Protein AF-A0A968X9L4-F1 (afdb_monomer_lite)

Sequence (176 aa):
MDQLFRDRVHETEPIALTLTDEFTILVTMMFDEIGSVYSYRRDLVEYYSHFGPAIQKIGHHLVKDEGMHFSNAAELLLGLHGDRLDQVAPLLQQISDLENSLGTYYKTFFLDHAQEQFRFPPQFNAVIIRVILARLGLGPKPEAMELKTLWQWVPTGHDLVPIAPNPLPQPCPAGA

Foldseek 3Di:
DDPVVVPDDFDCVLVVQCVVDLLSVLLQLLLQLVVQLLVLVLCLVQPQVVVDDVSNVVSVVSNVVSVVSNLVSLVCCVPPVVVCLVVSLVSLVVSVVSLCPPCADRPPSTSRCSVVCQQFDVCLSVLSSQCSCVSNVNHDHDDPVVVVRGSQPHPPPDHRPPPDPDPDPDPDPDDD

Radius of gyration: 19.85 Å; chains: 1; bounding box: 53×54×60 Å

Structure (mmCIF, N/CA/C/O backbone):
data_AF-A0A968X9L4-F1
#
_entry.id   AF-A0A968X9L4-F1
#
loop_
_atom_site.group_PDB
_atom_site.id
_atom_site.type_symbol
_atom_site.label_atom_id
_atom_site.label_alt_id
_atom_site.label_comp_id
_atom_site.label_asym_id
_atom_site.label_entity_id
_atom_site.label_seq_id
_atom_site.pdbx_PDB_ins_code
_atom_site.Cartn_x
_atom_site.Cartn_y
_atom_site.Cartn_z
_atom_site.occupancy
_atom_site.B_iso_or_equiv
_atom_site.auth_seq_id
_atom_site.auth_comp_id
_atom_site.auth_asym_id
_atom_site.auth_atom_id
_atom_site.pdbx_PDB_model_num
ATOM 1 N N . MET A 1 1 ? -5.022 -29.723 -10.584 1.00 52.84 1 MET A N 1
ATOM 2 C CA . MET A 1 1 ? -4.686 -28.949 -9.373 1.00 52.84 1 MET A CA 1
ATOM 3 C C . MET A 1 1 ? -3.604 -29.735 -8.651 1.00 52.84 1 MET A C 1
ATOM 5 O O . MET A 1 1 ? -3.865 -30.872 -8.269 1.00 52.84 1 MET A O 1
ATOM 9 N N . ASP A 1 2 ? -2.381 -29.211 -8.633 1.00 69.12 2 ASP A N 1
ATOM 10 C CA . ASP A 1 2 ? -1.189 -29.959 -8.217 1.00 69.12 2 ASP A CA 1
ATOM 11 C C . ASP A 1 2 ? -1.185 -30.206 -6.698 1.00 69.12 2 ASP A C 1
ATOM 13 O O . ASP A 1 2 ? -1.719 -29.392 -5.944 1.00 69.12 2 ASP A O 1
ATOM 17 N N . GLN A 1 3 ? -0.636 -31.331 -6.236 1.00 58.09 3 GLN A N 1
ATOM 18 C CA . GLN A 1 3 ? -0.671 -31.734 -4.815 1.00 58.09 3 GLN A CA 1
ATOM 19 C C . GLN A 1 3 ? -0.053 -30.661 -3.900 1.00 58.09 3 GLN A C 1
ATOM 21 O O . GLN A 1 3 ? -0.608 -30.339 -2.855 1.00 58.09 3 GLN A O 1
ATOM 26 N N . LEU A 1 4 ? 0.982 -29.985 -4.402 1.00 65.75 4 LEU A N 1
ATOM 27 C CA . LEU A 1 4 ? 1.661 -28.855 -3.765 1.00 65.75 4 LEU A CA 1
ATOM 28 C C . LEU A 1 4 ? 0.755 -27.646 -3.468 1.00 65.75 4 LEU A C 1
ATOM 30 O O . LEU A 1 4 ? 1.040 -26.887 -2.548 1.00 65.75 4 LEU A O 1
ATOM 34 N N . PHE A 1 5 ? -0.328 -27.439 -4.227 1.00 63.31 5 PHE A N 1
ATOM 35 C CA . PHE A 1 5 ? -1.294 -26.367 -3.947 1.00 63.31 5 PHE A CA 1
ATOM 36 C C . PHE A 1 5 ? -2.264 -26.734 -2.822 1.00 63.31 5 PHE A C 1
ATOM 38 O O . PHE A 1 5 ? -2.698 -25.846 -2.096 1.00 63.31 5 PHE A O 1
ATOM 45 N N . ARG A 1 6 ? -2.600 -28.023 -2.678 1.00 69.25 6 ARG A N 1
ATOM 46 C CA . ARG A 1 6 ? -3.481 -28.513 -1.605 1.00 69.25 6 ARG A CA 1
ATOM 47 C C . ARG A 1 6 ? -2.823 -28.417 -0.233 1.00 69.25 6 ARG A C 1
ATOM 49 O O . ARG A 1 6 ? -3.518 -28.167 0.742 1.00 69.25 6 ARG A O 1
ATOM 56 N N . ASP A 1 7 ? -1.505 -28.569 -0.195 1.00 77.31 7 ASP A N 1
ATOM 57 C CA . ASP A 1 7 ? -0.725 -28.586 1.042 1.00 77.31 7 ASP A CA 1
ATOM 58 C C . ASP A 1 7 ? -0.184 -27.194 1.425 1.00 77.31 7 ASP A C 1
ATOM 60 O O . ASP A 1 7 ? 0.622 -27.069 2.348 1.00 77.31 7 ASP A O 1
ATOM 64 N N . ARG A 1 8 ? -0.602 -26.122 0.728 1.00 70.06 8 ARG A N 1
ATOM 65 C CA . ARG A 1 8 ? -0.253 -24.753 1.129 1.00 70.06 8 ARG A CA 1
ATOM 66 C C . ARG A 1 8 ? -0.925 -24.425 2.460 1.00 70.06 8 ARG A C 1
ATOM 68 O O . ARG A 1 8 ? -2.137 -24.255 2.526 1.00 70.06 8 ARG A O 1
ATOM 75 N N . VAL A 1 9 ? -0.108 -24.271 3.494 1.00 76.56 9 VAL A N 1
ATOM 76 C CA . VAL A 1 9 ? -0.520 -23.719 4.786 1.00 76.56 9 VAL A CA 1
ATOM 77 C C . VAL A 1 9 ? -0.189 -22.228 4.777 1.00 76.56 9 VAL A C 1
ATOM 79 O O . VAL A 1 9 ? 0.976 -21.855 4.616 1.00 76.56 9 VAL A O 1
ATOM 82 N N . HIS A 1 10 ? -1.216 -21.385 4.875 1.00 72.56 10 HIS A N 1
ATOM 83 C CA . HIS A 1 10 ? -1.048 -19.954 5.118 1.00 72.56 10 HIS A CA 1
ATOM 84 C C . HIS A 1 10 ? -0.766 -19.723 6.607 1.00 72.56 10 HIS A C 1
ATOM 86 O O . HIS A 1 10 ? -1.385 -20.355 7.462 1.00 72.56 10 HIS A O 1
ATOM 92 N N . GLU A 1 11 ? 0.151 -18.816 6.917 1.00 84.69 11 GLU A N 1
ATOM 93 C CA . GLU A 1 11 ? 0.511 -18.470 8.294 1.00 84.69 11 GLU A CA 1
ATOM 94 C C . GLU A 1 11 ? -0.141 -17.122 8.607 1.00 84.69 11 GLU A C 1
ATOM 96 O O . GLU A 1 11 ? 0.394 -16.065 8.283 1.00 84.69 11 GLU A O 1
ATOM 101 N N . THR A 1 12 ? -1.360 -17.156 9.148 1.00 87.69 12 THR A N 1
ATOM 102 C CA . THR A 1 12 ? -2.178 -15.951 9.385 1.00 87.69 12 THR A CA 1
ATOM 103 C C . THR A 1 12 ? -1.955 -15.346 10.764 1.00 87.69 12 THR A C 1
ATOM 105 O O . THR A 1 12 ? -2.283 -14.185 10.988 1.00 87.69 12 THR A O 1
ATOM 108 N N . GLU A 1 13 ? -1.386 -16.112 11.691 1.00 90.44 13 GLU A N 1
ATOM 109 C CA . GLU A 1 13 ? -1.081 -15.701 13.058 1.00 90.44 13 GLU A CA 1
ATOM 110 C C . GLU A 1 13 ? -0.248 -14.409 13.118 1.00 90.44 13 GLU A C 1
ATOM 112 O O . GLU A 1 13 ? -0.618 -13.526 13.896 1.00 90.44 13 GLU A O 1
ATOM 117 N N . PRO A 1 14 ? 0.800 -14.219 12.286 1.00 89.75 14 PRO A N 1
ATOM 118 C CA . PRO A 1 14 ? 1.583 -12.984 12.285 1.00 89.75 14 PRO A CA 1
ATOM 119 C C . PRO A 1 14 ? 0.769 -11.748 11.900 1.00 89.75 14 PRO A C 1
ATOM 121 O O . PRO A 1 14 ? 1.089 -10.655 12.345 1.00 89.75 14 PRO A O 1
ATOM 124 N N . ILE A 1 15 ? -0.299 -11.908 11.113 1.00 91.00 15 ILE A N 1
ATOM 125 C CA . ILE A 1 15 ? -1.131 -10.799 10.631 1.00 91.00 15 ILE A CA 1
ATOM 126 C C . ILE A 1 15 ? -2.525 -10.780 11.259 1.00 91.00 15 ILE A C 1
ATOM 128 O O . ILE A 1 15 ? -3.403 -10.079 10.762 1.00 91.00 15 ILE A O 1
ATOM 132 N N . ALA A 1 16 ? -2.751 -11.518 12.349 1.00 92.81 16 ALA A N 1
ATOM 133 C CA . ALA A 1 16 ? -4.082 -11.694 12.932 1.00 92.81 16 ALA A CA 1
ATOM 134 C C . ALA A 1 16 ? -4.792 -10.361 13.233 1.00 92.81 16 ALA A C 1
ATOM 136 O O . ALA A 1 16 ? -6.002 -10.262 13.043 1.00 92.81 16 ALA A O 1
ATOM 137 N N . LEU A 1 17 ? -4.034 -9.320 13.615 1.00 92.31 17 LEU A N 1
ATOM 138 C CA . LEU A 1 17 ? -4.545 -7.956 13.781 1.00 92.31 17 LEU A CA 1
ATOM 139 C C . LEU A 1 17 ? -5.336 -7.496 12.548 1.00 92.31 17 LEU A C 1
ATOM 141 O O . LEU A 1 17 ? -6.458 -7.022 12.693 1.00 92.31 17 LEU A O 1
ATOM 145 N N . THR A 1 18 ? -4.773 -7.685 11.353 1.00 92.44 18 THR A N 1
ATOM 146 C CA . THR A 1 18 ? -5.329 -7.225 10.068 1.00 92.44 18 THR A CA 1
ATOM 147 C C . THR A 1 18 ? -6.612 -7.953 9.654 1.00 92.44 18 THR A C 1
ATOM 149 O O . THR A 1 18 ? -7.351 -7.467 8.805 1.00 92.44 18 THR A O 1
ATOM 152 N N . LEU A 1 19 ? -6.908 -9.097 10.280 1.00 93.38 19 LEU A N 1
ATOM 153 C CA . LEU A 1 19 ? -8.014 -9.992 9.925 1.00 93.38 19 LEU A CA 1
ATOM 154 C C . LEU A 1 19 ? -9.144 -9.987 10.971 1.00 93.38 19 LEU A C 1
ATOM 156 O O . LEU A 1 19 ? -9.943 -10.919 11.022 1.00 93.38 19 LEU A O 1
ATOM 160 N N . THR A 1 20 ? -9.196 -8.964 11.832 1.00 95.81 20 THR A N 1
ATOM 161 C CA . THR A 1 20 ? -10.131 -8.909 12.971 1.00 95.81 20 THR A CA 1
ATOM 162 C C . THR A 1 20 ? -11.590 -8.741 12.537 1.00 95.81 20 THR A C 1
ATOM 164 O O . THR A 1 20 ? -12.467 -9.469 13.000 1.00 95.81 20 THR A O 1
ATOM 167 N N . ASP A 1 21 ? -11.863 -7.763 11.676 1.00 97.19 21 ASP A N 1
ATOM 168 C CA . ASP A 1 21 ? -13.192 -7.450 11.154 1.00 97.19 21 ASP A CA 1
ATOM 169 C C . ASP A 1 21 ? -13.082 -6.762 9.780 1.00 97.19 21 ASP A C 1
ATOM 171 O O . ASP A 1 21 ? -11.981 -6.477 9.302 1.00 97.19 21 ASP A O 1
ATOM 175 N N . GLU A 1 22 ? -14.222 -6.505 9.132 1.00 97.75 22 GLU A N 1
ATOM 176 C CA . GLU A 1 22 ? -14.277 -5.855 7.815 1.00 97.75 22 GLU A CA 1
ATOM 177 C C . GLU A 1 22 ? -13.569 -4.491 7.800 1.00 97.75 22 GLU A C 1
ATOM 179 O O . GLU A 1 22 ? -12.819 -4.205 6.870 1.00 97.75 22 GLU A O 1
ATOM 184 N N . PHE A 1 23 ? -13.734 -3.674 8.845 1.00 98.38 23 PHE A N 1
ATOM 185 C CA . PHE A 1 23 ? -13.080 -2.368 8.935 1.00 98.38 23 PHE A CA 1
ATOM 186 C C . PHE A 1 23 ? -11.560 -2.516 8.949 1.00 98.38 23 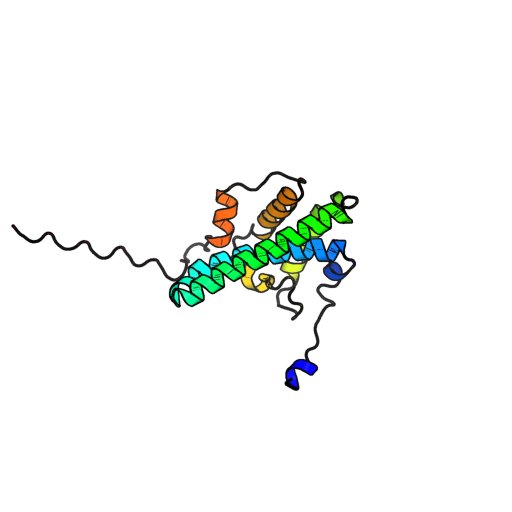PHE A C 1
ATOM 188 O O . PHE A 1 23 ? -10.866 -1.831 8.196 1.00 98.38 23 PHE A O 1
ATOM 195 N N . THR A 1 24 ? -11.036 -3.415 9.782 1.00 97.75 24 THR A N 1
ATOM 196 C CA . THR A 1 24 ? -9.596 -3.628 9.875 1.00 97.75 24 THR A CA 1
ATOM 197 C C . THR A 1 24 ? -9.028 -4.173 8.566 1.00 97.75 24 THR A C 1
ATOM 199 O O . THR A 1 24 ? -8.014 -3.654 8.102 1.00 97.75 24 THR A O 1
ATOM 202 N N . ILE A 1 25 ? -9.730 -5.108 7.918 1.00 97.12 25 ILE A N 1
ATOM 203 C CA . ILE A 1 25 ? -9.353 -5.631 6.598 1.00 97.12 25 ILE A CA 1
ATOM 204 C C . ILE A 1 25 ? -9.310 -4.502 5.565 1.00 97.12 25 ILE A C 1
ATOM 206 O O . ILE A 1 25 ? -8.317 -4.371 4.858 1.00 97.12 25 ILE A O 1
ATOM 210 N N . LEU A 1 26 ? -10.336 -3.648 5.493 1.00 98.12 26 LEU A N 1
ATOM 211 C CA . LEU A 1 26 ? -10.388 -2.544 4.529 1.00 98.12 26 LEU A CA 1
ATOM 212 C C . LEU A 1 26 ? -9.265 -1.522 4.749 1.00 98.12 26 LEU A C 1
ATOM 214 O O . LEU A 1 26 ? -8.665 -1.058 3.778 1.00 98.12 26 LEU A O 1
ATOM 218 N N . VAL A 1 27 ? -8.937 -1.190 6.004 1.00 98.25 27 VAL A N 1
ATOM 219 C CA . VAL A 1 27 ? -7.803 -0.301 6.316 1.00 98.25 27 VAL A CA 1
ATOM 220 C C . VAL A 1 27 ? -6.481 -0.941 5.896 1.00 98.25 27 VAL A C 1
ATOM 222 O O . VAL A 1 27 ? -5.646 -0.266 5.292 1.00 98.25 27 VAL A O 1
ATOM 225 N N . THR A 1 28 ? -6.287 -2.233 6.177 1.00 97.06 28 THR A N 1
ATOM 226 C CA . THR A 1 28 ? -5.084 -2.955 5.745 1.00 97.06 28 THR A CA 1
ATOM 227 C C . THR A 1 28 ? -5.004 -3.050 4.224 1.00 97.06 28 THR A C 1
ATOM 229 O O . THR A 1 28 ? -3.942 -2.778 3.678 1.00 97.06 28 THR A O 1
ATOM 232 N N . MET A 1 29 ? -6.110 -3.322 3.525 1.00 96.81 29 MET A N 1
ATOM 233 C CA . MET A 1 29 ? -6.149 -3.307 2.060 1.00 96.81 29 MET A CA 1
ATOM 234 C C . MET A 1 29 ? -5.733 -1.941 1.521 1.00 96.81 29 MET A C 1
ATOM 236 O O . MET A 1 29 ? -4.859 -1.861 0.676 1.00 96.81 29 MET A O 1
ATOM 240 N N . MET A 1 30 ? -6.271 -0.835 2.042 1.00 97.88 30 MET A N 1
ATOM 241 C CA . MET A 1 30 ? -5.840 0.491 1.585 1.00 97.88 30 MET A CA 1
ATOM 242 C C . MET A 1 30 ? -4.329 0.719 1.733 1.00 97.88 30 MET A C 1
ATOM 244 O O . MET A 1 30 ? -3.745 1.398 0.891 1.00 97.88 30 MET A O 1
ATOM 248 N N . PHE A 1 31 ? -3.717 0.197 2.799 1.00 97.25 31 PHE A N 1
ATOM 249 C CA . PHE A 1 31 ? -2.278 0.290 3.042 1.00 97.25 31 PHE A CA 1
ATOM 250 C C . PHE A 1 31 ? -1.465 -0.563 2.064 1.00 97.25 31 PHE A C 1
ATOM 252 O O . PHE A 1 31 ? -0.517 -0.064 1.460 1.00 97.25 31 PHE A O 1
ATOM 259 N N . ASP A 1 32 ? -1.870 -1.813 1.875 1.00 95.19 32 ASP A N 1
ATOM 260 C CA . ASP A 1 32 ? -1.191 -2.760 0.997 1.00 95.19 32 ASP A CA 1
ATOM 261 C C . ASP A 1 32 ? -1.288 -2.322 -0.474 1.00 95.19 32 ASP A C 1
ATOM 263 O O . ASP A 1 32 ? -0.279 -2.131 -1.149 1.00 95.19 32 ASP A O 1
ATOM 267 N N . GLU A 1 33 ? -2.497 -1.986 -0.927 1.00 96.81 33 GLU A N 1
ATOM 268 C CA . GLU A 1 33 ? -2.795 -1.617 -2.314 1.00 96.81 33 GLU A CA 1
ATOM 269 C C . GLU A 1 33 ? -2.068 -0.337 -2.746 1.00 96.81 33 GLU A C 1
ATOM 271 O O . GLU A 1 33 ? -1.536 -0.242 -3.855 1.00 96.81 33 GLU A O 1
ATOM 276 N N . ILE A 1 34 ? -1.987 0.678 -1.872 1.00 96.44 34 ILE A N 1
ATOM 277 C CA . ILE A 1 34 ? -1.220 1.886 -2.204 1.00 96.44 34 ILE A CA 1
ATOM 278 C C . ILE A 1 34 ? 0.287 1.602 -2.234 1.00 96.44 34 ILE A C 1
ATOM 280 O O . ILE A 1 34 ? 0.991 2.209 -3.047 1.00 96.44 34 ILE A O 1
ATOM 284 N N . GLY A 1 35 ? 0.775 0.679 -1.398 1.00 94.75 35 GLY A N 1
ATOM 285 C CA . GLY A 1 35 ? 2.134 0.145 -1.471 1.00 94.75 35 GLY A CA 1
ATOM 286 C C . GLY A 1 35 ? 2.405 -0.463 -2.846 1.00 94.75 35 GLY A C 1
ATOM 287 O O . GLY A 1 35 ? 3.328 -0.025 -3.545 1.00 94.75 35 GLY A O 1
ATOM 288 N N . SER A 1 36 ? 1.516 -1.347 -3.301 1.00 94.44 36 SER A N 1
ATOM 289 C CA . SER A 1 36 ? 1.625 -2.033 -4.590 1.00 94.44 36 SER A CA 1
ATOM 290 C C . SER A 1 36 ? 1.530 -1.072 -5.775 1.00 94.44 36 SER A C 1
ATOM 292 O O . SER A 1 36 ? 2.291 -1.197 -6.736 1.00 94.44 36 SER A O 1
ATOM 294 N N . VAL A 1 37 ? 0.697 -0.024 -5.701 1.00 95.69 37 VAL A N 1
ATOM 295 C CA . VAL A 1 37 ? 0.682 1.055 -6.709 1.00 95.69 37 VAL A CA 1
ATOM 296 C C . VAL A 1 37 ? 2.074 1.664 -6.888 1.00 95.69 37 VAL A C 1
ATOM 298 O O . VAL A 1 37 ? 2.493 1.917 -8.022 1.00 95.69 37 VAL A O 1
ATOM 301 N N . TYR A 1 38 ? 2.792 1.948 -5.797 1.00 94.94 38 TYR A N 1
ATOM 302 C CA . TYR A 1 38 ? 4.135 2.523 -5.883 1.00 94.94 38 TYR A CA 1
ATOM 303 C C . TYR A 1 38 ? 5.190 1.497 -6.292 1.00 94.94 38 TYR A C 1
ATOM 305 O O . TYR A 1 38 ? 6.087 1.862 -7.059 1.00 94.94 38 TYR A O 1
ATOM 313 N N . SER A 1 39 ? 5.054 0.239 -5.869 1.00 93.12 39 SER A N 1
ATOM 314 C CA . SER A 1 39 ? 5.934 -0.845 -6.308 1.00 93.12 39 SER A CA 1
ATOM 315 C C . SER A 1 39 ? 5.821 -1.100 -7.807 1.00 93.12 39 SER A C 1
ATOM 317 O O . SER A 1 39 ? 6.798 -0.924 -8.535 1.00 93.12 39 SER A O 1
ATOM 319 N N . TYR A 1 40 ? 4.615 -1.296 -8.340 1.00 93.88 40 TYR A N 1
ATOM 320 C CA . TYR A 1 40 ? 4.436 -1.477 -9.781 1.00 93.88 40 TYR A CA 1
ATOM 321 C C . TYR A 1 40 ? 4.779 -0.231 -10.605 1.00 93.88 40 TYR A C 1
ATOM 323 O O . TYR A 1 40 ? 5.214 -0.344 -11.753 1.00 93.88 40 TYR A O 1
ATOM 331 N N . ARG A 1 41 ? 4.629 0.981 -10.050 1.00 92.75 41 ARG A N 1
ATOM 332 C CA . ARG A 1 41 ? 5.129 2.205 -10.708 1.00 92.75 41 ARG A CA 1
ATOM 333 C C . ARG A 1 41 ? 6.640 2.208 -10.837 1.00 92.75 41 ARG A C 1
ATOM 335 O O . ARG A 1 41 ? 7.151 2.677 -11.853 1.00 92.75 41 ARG A O 1
ATOM 342 N N . ARG A 1 42 ? 7.341 1.714 -9.824 1.00 91.75 42 ARG A N 1
ATOM 343 C CA . ARG A 1 42 ? 8.786 1.544 -9.874 1.00 91.75 42 ARG A CA 1
ATOM 344 C C . ARG A 1 42 ? 9.164 0.434 -10.852 1.00 91.75 42 ARG A C 1
ATOM 346 O O . ARG A 1 42 ? 9.992 0.676 -11.724 1.00 91.75 42 ARG A O 1
ATOM 353 N N . ASP A 1 43 ? 8.498 -0.716 -10.801 1.00 91.69 43 ASP A N 1
ATOM 354 C CA . ASP A 1 43 ? 8.741 -1.836 -11.719 1.00 91.69 43 ASP A CA 1
ATOM 355 C C . ASP A 1 43 ? 8.495 -1.462 -13.182 1.00 91.69 43 ASP A C 1
ATOM 357 O O . ASP A 1 43 ? 9.198 -1.932 -14.076 1.00 91.69 43 ASP A O 1
ATOM 361 N N . LEU A 1 44 ? 7.532 -0.576 -13.454 1.00 91.12 44 LEU A N 1
ATOM 362 C CA . LEU A 1 44 ? 7.328 -0.004 -14.785 1.00 91.12 44 LEU A CA 1
ATOM 363 C C . LEU A 1 44 ? 8.592 0.663 -15.330 1.00 91.12 44 LEU A C 1
ATOM 365 O O . LEU A 1 44 ? 8.889 0.532 -16.520 1.00 91.12 44 LEU A O 1
ATOM 369 N N . VAL A 1 45 ? 9.313 1.372 -14.465 1.00 86.12 45 VAL A N 1
ATOM 370 C CA . VAL A 1 45 ? 10.526 2.120 -14.801 1.00 86.12 45 VAL A CA 1
ATOM 371 C C . VAL A 1 45 ? 11.739 1.202 -14.835 1.00 86.12 45 VAL A C 1
ATOM 373 O O . VAL A 1 45 ? 12.507 1.289 -15.782 1.00 86.12 45 VAL A O 1
ATOM 376 N N . GLU A 1 46 ? 11.897 0.328 -13.840 1.00 87.00 46 GLU A N 1
ATOM 377 C CA . GLU A 1 46 ? 13.090 -0.516 -13.690 1.00 87.00 46 GLU A CA 1
ATOM 378 C C . GLU A 1 46 ? 13.071 -1.754 -14.599 1.00 87.00 46 GLU A C 1
ATOM 380 O O . GLU A 1 46 ? 14.115 -2.220 -15.057 1.00 87.00 46 GLU A O 1
ATOM 385 N N . TYR A 1 47 ? 11.885 -2.306 -14.879 1.00 88.31 47 TYR A N 1
ATOM 386 C CA . TYR A 1 47 ? 11.753 -3.626 -15.494 1.00 88.31 47 TYR A CA 1
ATOM 387 C C . TYR A 1 47 ? 10.823 -3.627 -16.704 1.00 88.31 47 TYR A C 1
ATOM 389 O O . TYR A 1 47 ? 11.266 -3.891 -17.823 1.00 88.31 47 TYR A O 1
ATOM 397 N N . TYR A 1 48 ? 9.531 -3.344 -16.520 1.00 90.12 48 TYR A N 1
ATOM 398 C CA . TYR A 1 48 ? 8.519 -3.658 -17.532 1.00 90.12 48 TYR A CA 1
ATOM 399 C C . TYR A 1 48 ? 8.710 -2.897 -18.844 1.00 90.12 48 TYR A C 1
ATOM 401 O O . TYR A 1 48 ? 8.422 -3.449 -19.908 1.00 90.12 48 TYR A O 1
ATOM 409 N N . SER A 1 49 ? 9.232 -1.666 -18.800 1.00 88.19 49 SER A N 1
ATOM 410 C CA . SER A 1 49 ? 9.501 -0.887 -20.015 1.00 88.19 49 SER A CA 1
ATOM 411 C C . SER A 1 49 ? 10.592 -1.497 -20.914 1.00 88.19 49 SER A C 1
ATOM 413 O O . SER A 1 49 ? 10.631 -1.205 -22.110 1.00 88.19 49 SER A O 1
ATOM 415 N N . HIS A 1 50 ? 11.421 -2.409 -20.392 1.00 88.25 50 HIS A N 1
ATOM 416 C CA . HIS A 1 50 ? 12.551 -3.009 -21.116 1.00 88.25 50 HIS A CA 1
ATOM 417 C C . HIS A 1 50 ? 12.223 -4.327 -21.817 1.00 88.25 50 HIS A C 1
ATOM 419 O O . HIS A 1 50 ? 12.968 -4.753 -22.697 1.00 88.25 50 HIS A O 1
ATOM 425 N N . PHE A 1 51 ? 11.088 -4.949 -21.494 1.00 90.25 51 PHE A N 1
ATOM 426 C CA . PHE A 1 51 ? 10.630 -6.189 -22.135 1.00 90.25 51 PHE A CA 1
ATOM 427 C C . PHE A 1 51 ? 9.713 -5.943 -23.348 1.00 90.25 51 PHE A C 1
ATOM 429 O O . PHE A 1 51 ? 9.183 -6.883 -23.941 1.00 90.25 51 PHE A O 1
ATOM 436 N N . GLY A 1 52 ? 9.532 -4.676 -23.735 1.00 90.69 52 GLY A N 1
ATOM 437 C CA . GLY A 1 52 ? 8.749 -4.255 -24.893 1.00 90.69 52 GLY A CA 1
ATOM 438 C C . GLY A 1 52 ? 7.302 -3.847 -24.573 1.00 90.69 52 GLY A C 1
ATOM 439 O O . GLY A 1 52 ? 6.832 -3.983 -23.440 1.00 90.69 52 GLY A O 1
ATOM 440 N N . PRO A 1 53 ? 6.554 -3.351 -25.581 1.00 93.81 53 PRO A N 1
ATOM 441 C CA . PRO A 1 53 ? 5.287 -2.646 -25.360 1.00 93.81 53 PRO A CA 1
ATOM 442 C C . PRO A 1 53 ? 4.188 -3.483 -24.694 1.00 93.81 53 PRO A C 1
ATOM 444 O O . PRO A 1 53 ? 3.344 -2.943 -23.981 1.00 93.81 53 PRO A O 1
ATOM 447 N N . ALA A 1 54 ? 4.179 -4.801 -24.917 1.00 96.25 54 ALA A N 1
ATOM 448 C CA . ALA A 1 54 ? 3.183 -5.693 -24.328 1.00 96.25 54 ALA A CA 1
ATOM 449 C C . ALA A 1 54 ? 3.358 -5.821 -22.806 1.00 96.25 54 ALA A C 1
ATOM 451 O O . ALA A 1 54 ? 2.388 -5.670 -22.068 1.00 96.25 54 ALA A O 1
ATOM 452 N N . ILE A 1 55 ? 4.591 -6.033 -22.335 1.00 94.81 55 ILE A N 1
ATOM 453 C CA . ILE A 1 55 ? 4.892 -6.144 -20.901 1.00 94.81 55 ILE A CA 1
ATOM 454 C C . ILE A 1 55 ? 4.751 -4.786 -20.212 1.00 94.81 55 ILE A C 1
ATOM 456 O O . ILE A 1 55 ? 4.150 -4.701 -19.144 1.00 94.81 55 ILE A O 1
ATOM 460 N N . GLN A 1 56 ? 5.184 -3.704 -20.862 1.00 94.06 56 GLN A N 1
ATOM 461 C CA . GLN A 1 56 ? 4.936 -2.350 -20.369 1.00 94.06 56 GLN A CA 1
ATOM 462 C C . GLN A 1 56 ? 3.435 -2.086 -20.162 1.00 94.06 56 GLN A C 1
ATOM 464 O O . GLN A 1 56 ? 3.025 -1.527 -19.144 1.00 94.06 56 GLN A O 1
ATOM 469 N N . LYS A 1 57 ? 2.593 -2.516 -21.110 1.00 96.56 57 LYS A N 1
ATOM 470 C CA . LYS A 1 57 ? 1.138 -2.392 -20.992 1.00 96.56 57 LYS A CA 1
ATOM 471 C C . LYS A 1 57 ? 0.589 -3.194 -19.809 1.00 96.56 57 LYS A C 1
ATOM 473 O O . LYS A 1 57 ? -0.294 -2.684 -19.126 1.00 96.56 57 LYS A O 1
ATOM 478 N N . ILE A 1 58 ? 1.111 -4.394 -19.544 1.00 96.50 58 ILE A N 1
ATOM 479 C CA . ILE A 1 58 ? 0.747 -5.185 -18.356 1.00 96.50 58 ILE A CA 1
ATOM 480 C C . ILE A 1 58 ? 1.079 -4.410 -17.079 1.00 96.50 58 ILE A C 1
ATOM 482 O O . ILE A 1 58 ? 0.193 -4.231 -16.253 1.00 96.50 58 ILE A O 1
ATOM 486 N N . GLY A 1 59 ? 2.289 -3.857 -16.956 1.00 94.75 59 GLY A N 1
ATOM 487 C CA . GLY A 1 59 ? 2.661 -3.043 -15.793 1.00 94.75 59 GLY A CA 1
ATOM 488 C C . GLY A 1 59 ? 1.719 -1.853 -15.567 1.00 94.75 59 GLY A C 1
ATOM 489 O O . GLY A 1 59 ? 1.338 -1.550 -14.441 1.00 94.75 59 GLY A O 1
ATOM 490 N N . HIS A 1 60 ? 1.262 -1.205 -16.644 1.00 96.31 60 HIS A N 1
ATOM 491 C CA . HIS A 1 60 ? 0.273 -0.130 -16.541 1.00 96.31 60 HIS A CA 1
ATOM 492 C C . HIS A 1 60 ? -1.109 -0.615 -16.097 1.00 96.31 60 HIS A C 1
ATOM 494 O O . HIS A 1 60 ? -1.847 0.173 -15.509 1.00 96.31 60 HIS A O 1
ATOM 500 N N . HIS A 1 61 ? -1.484 -1.855 -16.415 1.00 98.06 61 HIS A N 1
ATOM 501 C CA . HIS A 1 61 ? -2.719 -2.457 -15.924 1.00 98.06 61 HIS A CA 1
ATOM 502 C C . HIS A 1 61 ? -2.606 -2.809 -14.442 1.00 98.06 61 HIS A C 1
ATOM 504 O O . HIS A 1 61 ? -3.477 -2.387 -13.698 1.00 98.06 61 HIS A O 1
ATOM 510 N N . LEU A 1 62 ? -1.493 -3.402 -14.000 1.00 96.56 62 LEU A N 1
ATOM 511 C CA . LEU A 1 62 ? -1.241 -3.685 -12.580 1.00 96.56 62 LEU A CA 1
ATOM 512 C C . LEU A 1 62 ? -1.363 -2.419 -11.720 1.00 96.56 62 LEU A C 1
ATOM 514 O O . LEU A 1 62 ? -2.175 -2.367 -10.809 1.00 96.56 62 LEU A O 1
ATOM 518 N N . VAL A 1 63 ? -0.681 -1.325 -12.092 1.00 96.38 63 VAL A N 1
ATOM 519 C CA . VAL A 1 63 ? -0.803 -0.037 -11.371 1.00 96.38 63 VAL A CA 1
ATOM 520 C C . VAL A 1 63 ? -2.248 0.476 -11.307 1.00 96.38 63 VAL A C 1
ATOM 522 O O . VAL A 1 63 ? -2.626 1.150 -10.348 1.00 96.38 63 VAL A O 1
ATOM 525 N N . LYS A 1 64 ? -3.046 0.240 -12.355 1.00 97.81 64 LYS A N 1
ATOM 526 C CA . LYS A 1 64 ? -4.449 0.670 -12.386 1.00 97.81 64 LYS A CA 1
ATOM 527 C C . LYS A 1 64 ? -5.322 -0.211 -11.507 1.00 97.81 64 LYS A C 1
ATOM 529 O O . LYS A 1 64 ? -6.191 0.342 -10.844 1.00 97.81 64 LYS A O 1
ATOM 534 N N . ASP A 1 65 ? -5.090 -1.516 -11.517 1.00 97.94 65 ASP A N 1
ATOM 535 C CA . ASP A 1 65 ? -5.861 -2.487 -10.748 1.00 97.94 65 ASP A CA 1
ATOM 536 C C . ASP A 1 65 ? -5.701 -2.214 -9.247 1.00 97.94 65 ASP A C 1
ATOM 538 O O . ASP A 1 65 ? -6.704 -1.939 -8.589 1.00 97.94 65 ASP A O 1
ATOM 542 N N . GLU A 1 66 ? -4.471 -2.051 -8.752 1.00 97.06 66 GLU A N 1
ATOM 543 C CA . GLU A 1 66 ? -4.252 -1.729 -7.327 1.00 97.06 66 GLU A CA 1
ATOM 544 C C . GLU A 1 66 ? -4.788 -0.335 -6.959 1.00 97.06 66 GLU A C 1
ATOM 546 O O . GLU A 1 66 ? -5.343 -0.099 -5.884 1.00 97.06 66 GLU A O 1
ATOM 551 N N . GLY A 1 67 ? -4.734 0.619 -7.897 1.00 97.94 67 GLY A N 1
ATOM 552 C CA . GLY A 1 67 ? -5.371 1.926 -7.718 1.00 97.94 67 GLY A CA 1
ATOM 553 C C . GLY A 1 67 ? -6.902 1.847 -7.604 1.00 97.94 67 GLY A C 1
ATOM 554 O O . GLY A 1 67 ? -7.512 2.648 -6.883 1.00 97.94 67 GLY A O 1
ATOM 555 N N . MET A 1 68 ? -7.531 0.896 -8.304 1.00 98.38 68 MET A N 1
ATOM 556 C CA . MET A 1 68 ? -8.965 0.623 -8.198 1.00 98.38 68 MET A CA 1
ATOM 557 C C . MET A 1 68 ? -9.289 -0.082 -6.882 1.00 98.38 68 MET A C 1
ATOM 559 O O . MET A 1 68 ? -10.223 0.347 -6.210 1.00 98.38 68 MET A O 1
ATOM 563 N N . HIS A 1 69 ? -8.513 -1.088 -6.470 1.00 98.12 69 HIS A N 1
ATOM 564 C CA . HIS A 1 69 ? -8.692 -1.764 -5.181 1.00 98.12 69 HIS A CA 1
ATOM 565 C C . HIS A 1 69 ? -8.597 -0.783 -4.009 1.00 98.12 69 HIS A C 1
ATOM 567 O O . HIS A 1 69 ? -9.518 -0.707 -3.193 1.00 98.12 69 HIS A O 1
ATOM 573 N N . PHE A 1 70 ? -7.567 0.069 -4.002 1.00 98.38 70 PHE A N 1
ATOM 574 C CA . PHE A 1 70 ? -7.419 1.163 -3.043 1.00 98.38 70 PHE A CA 1
ATOM 575 C C . PHE A 1 70 ? -8.659 2.071 -2.990 1.00 98.38 70 PHE A C 1
ATOM 577 O O . PHE A 1 70 ? -9.147 2.430 -1.915 1.00 98.38 70 PHE A O 1
ATOM 584 N N . SER A 1 71 ? -9.175 2.460 -4.160 1.00 98.25 71 SER A N 1
ATOM 585 C CA . SER A 1 71 ? -10.331 3.357 -4.256 1.00 98.25 71 SER A CA 1
ATOM 586 C C . SER A 1 71 ? -11.615 2.691 -3.764 1.00 98.25 71 SER A C 1
ATOM 588 O O . SER A 1 71 ? -12.366 3.324 -3.024 1.00 98.25 71 SER A O 1
ATOM 590 N N . ASN A 1 72 ? -11.826 1.420 -4.109 1.00 98.50 72 ASN A N 1
ATOM 591 C CA . ASN A 1 72 ? -12.973 0.630 -3.669 1.00 98.50 72 ASN A CA 1
ATOM 592 C C . ASN A 1 72 ? -12.957 0.434 -2.148 1.00 98.50 72 ASN A C 1
ATOM 594 O O . ASN A 1 72 ? -13.978 0.634 -1.494 1.00 98.50 72 ASN A O 1
ATOM 598 N N . ALA A 1 73 ? -11.795 0.112 -1.570 1.00 98.31 73 ALA A N 1
ATOM 599 C CA . ALA A 1 73 ? -11.647 -0.020 -0.124 1.00 98.31 73 ALA A CA 1
ATOM 600 C C . ALA A 1 73 ? -11.971 1.300 0.598 1.00 98.31 73 ALA A C 1
ATOM 602 O O . ALA A 1 73 ? -12.705 1.300 1.585 1.00 98.31 73 ALA A O 1
ATOM 603 N N . ALA A 1 74 ? -11.515 2.438 0.061 1.00 98.38 74 ALA A N 1
ATOM 604 C CA . ALA A 1 74 ? -11.852 3.756 0.602 1.00 98.38 74 ALA A CA 1
ATOM 605 C C . ALA A 1 74 ? -13.359 4.054 0.551 1.00 98.38 74 ALA A C 1
ATOM 607 O O . ALA A 1 74 ? -13.910 4.620 1.493 1.00 98.38 74 ALA A O 1
ATOM 608 N N . GLU A 1 75 ? -14.026 3.710 -0.553 1.00 98.50 75 GLU A N 1
ATOM 609 C CA . GLU A 1 75 ? -15.468 3.917 -0.721 1.00 98.50 75 GLU A CA 1
ATOM 610 C C . GLU A 1 75 ? -16.284 3.063 0.250 1.00 98.50 75 GLU A C 1
ATOM 612 O O . GLU A 1 75 ? -17.204 3.582 0.884 1.00 98.50 75 GLU A O 1
ATOM 617 N N . LEU A 1 76 ? -15.912 1.792 0.428 1.00 98.44 76 LEU A N 1
ATOM 618 C CA . LEU A 1 76 ? -16.535 0.906 1.412 1.00 98.44 76 LEU A CA 1
ATOM 619 C C . LEU A 1 76 ? -16.329 1.424 2.835 1.00 98.44 76 LEU A C 1
ATOM 621 O O . LEU A 1 76 ? -17.282 1.502 3.605 1.00 98.44 76 LEU A O 1
ATOM 625 N N . LEU A 1 77 ? -15.115 1.859 3.169 1.00 98.00 77 LEU A N 1
ATOM 626 C CA . LEU A 1 77 ? -14.795 2.375 4.495 1.00 98.00 77 LEU A CA 1
ATOM 627 C C . LEU A 1 77 ? -15.591 3.651 4.814 1.00 98.00 77 LEU A C 1
ATOM 629 O O . LEU A 1 77 ? -16.193 3.750 5.882 1.00 98.00 77 LEU A O 1
ATOM 633 N N . LEU A 1 78 ? -15.671 4.597 3.872 1.00 98.06 78 LEU A N 1
ATOM 634 C CA . LEU A 1 78 ? -16.468 5.821 4.026 1.00 98.06 78 LEU A CA 1
ATOM 635 C C . LEU A 1 78 ? -17.980 5.546 4.066 1.00 98.06 78 LEU A C 1
ATOM 637 O O . LEU A 1 78 ? -18.708 6.263 4.752 1.00 98.06 78 LEU A O 1
ATOM 641 N N . GLY A 1 79 ? -18.456 4.544 3.324 1.00 98.12 79 GLY A N 1
ATOM 642 C CA . GLY A 1 79 ? -19.878 4.215 3.217 1.00 98.12 79 GLY A CA 1
ATOM 643 C C . GLY A 1 79 ? -20.420 3.364 4.367 1.00 98.12 79 GLY A C 1
ATOM 644 O O . GLY A 1 79 ? -21.571 3.548 4.760 1.00 98.12 79 GLY A O 1
ATOM 645 N N . LEU A 1 80 ? -19.612 2.444 4.900 1.00 98.00 80 LEU A N 1
ATOM 646 C CA . LEU A 1 80 ? -20.049 1.412 5.851 1.00 98.00 80 LEU A CA 1
ATOM 647 C C . LEU A 1 80 ? -19.449 1.569 7.253 1.00 98.00 80 LEU A C 1
ATOM 649 O O . LEU A 1 80 ? -20.028 1.063 8.212 1.00 98.00 80 LEU A O 1
ATOM 653 N N . HIS A 1 81 ? -18.324 2.276 7.389 1.00 97.88 81 HIS A N 1
ATOM 654 C CA . HIS A 1 81 ? -17.584 2.410 8.650 1.00 97.88 81 HIS A CA 1
ATOM 655 C C . HIS A 1 81 ? -17.210 3.864 8.972 1.00 97.88 81 HIS A C 1
ATOM 657 O O . HIS A 1 81 ? -16.192 4.142 9.613 1.00 97.88 81 HIS A O 1
ATOM 663 N N . GLY A 1 82 ? -18.038 4.814 8.526 1.00 96.00 82 GLY A N 1
ATOM 664 C CA . GLY A 1 82 ? -17.834 6.244 8.770 1.00 96.00 82 GLY A CA 1
ATOM 665 C C . GLY A 1 82 ? -17.773 6.615 10.260 1.00 96.00 82 GLY A C 1
ATOM 666 O O . GLY A 1 82 ? -17.119 7.588 10.631 1.00 96.00 82 GLY A O 1
ATOM 667 N N . ASP A 1 83 ? -18.407 5.822 11.124 1.00 97.62 83 ASP A N 1
ATOM 668 C CA . ASP A 1 83 ? -18.412 5.964 12.583 1.00 97.62 83 ASP A CA 1
ATOM 669 C C . ASP A 1 83 ? -17.079 5.590 13.251 1.00 97.62 83 ASP A C 1
ATOM 671 O O . ASP A 1 83 ? -16.874 5.926 14.415 1.00 97.62 83 ASP A O 1
ATOM 675 N N . ARG A 1 84 ? -16.167 4.931 12.523 1.00 98.19 84 ARG A N 1
ATOM 676 C CA . ARG A 1 84 ? -14.862 4.463 13.024 1.00 98.19 84 ARG A CA 1
ATOM 677 C C . ARG A 1 84 ? -13.667 5.181 12.391 1.00 98.19 84 ARG A C 1
ATOM 679 O O . ARG A 1 84 ? -12.529 4.744 12.557 1.00 98.19 84 ARG A O 1
ATOM 686 N N . LEU A 1 85 ? -13.888 6.267 11.643 1.00 97.62 85 LEU A N 1
ATOM 687 C CA . LEU A 1 85 ? -12.813 6.978 10.932 1.00 97.62 85 LEU A CA 1
ATOM 688 C C . LEU A 1 85 ? -11.706 7.509 11.853 1.00 97.62 85 LEU A C 1
ATOM 690 O O . LEU A 1 85 ? -10.550 7.606 11.441 1.00 97.62 85 LEU A O 1
ATOM 694 N N . ASP A 1 86 ? -12.036 7.812 13.104 1.00 97.69 86 ASP A N 1
ATOM 695 C CA . ASP A 1 86 ? -11.088 8.220 14.141 1.00 97.69 86 ASP A CA 1
ATOM 696 C C . ASP A 1 86 ? -10.065 7.121 14.492 1.00 97.69 86 ASP A C 1
ATOM 698 O O . ASP A 1 86 ? -8.950 7.425 14.916 1.00 97.69 86 ASP A O 1
ATOM 702 N N . GLN A 1 87 ? -10.399 5.850 14.246 1.00 98.25 87 GLN A N 1
ATOM 703 C CA . GLN A 1 87 ? -9.525 4.697 14.485 1.00 98.25 87 GLN A CA 1
ATOM 704 C C . GLN A 1 87 ? -8.535 4.443 13.340 1.00 98.25 87 GLN A C 1
ATOM 706 O O . GLN A 1 87 ? -7.576 3.693 13.519 1.00 98.25 87 GLN A O 1
ATOM 711 N N . VAL A 1 88 ? -8.727 5.057 12.167 1.00 98.44 88 VAL A N 1
ATOM 712 C CA . VAL A 1 88 ? -7.918 4.751 10.975 1.00 98.44 88 VAL A CA 1
ATOM 713 C C . VAL A 1 88 ? -6.450 5.117 11.181 1.00 98.44 88 VAL A C 1
ATOM 715 O O . VAL A 1 88 ? -5.573 4.301 10.918 1.00 98.44 88 VAL A O 1
ATOM 718 N N . ALA A 1 89 ? -6.158 6.323 11.674 1.00 98.44 89 ALA A N 1
ATOM 719 C CA . ALA A 1 89 ? -4.778 6.769 11.863 1.00 98.44 89 ALA A CA 1
ATOM 720 C C . ALA A 1 89 ? -3.972 5.886 12.843 1.00 98.44 89 ALA A C 1
ATOM 722 O O . ALA A 1 89 ? -2.880 5.454 12.465 1.00 98.44 89 ALA A O 1
ATOM 723 N N . PRO A 1 90 ? -4.463 5.564 14.061 1.00 98.19 90 PRO A N 1
ATOM 724 C CA . PRO A 1 90 ? -3.733 4.665 14.953 1.00 98.19 90 PRO A CA 1
ATOM 725 C C . PRO A 1 90 ? -3.621 3.239 14.396 1.00 98.19 90 PRO A C 1
ATOM 727 O O . PRO A 1 90 ? -2.574 2.619 14.564 1.00 98.19 90 PRO A O 1
ATOM 730 N N . LEU A 1 91 ? -4.640 2.731 13.694 1.00 98.38 91 LEU A N 1
ATOM 731 C CA . LEU A 1 91 ? -4.578 1.404 13.076 1.00 98.38 91 LEU A CA 1
ATOM 732 C C . LEU A 1 91 ? -3.532 1.339 11.953 1.00 98.38 91 LEU A C 1
ATOM 734 O O . LEU A 1 91 ? -2.759 0.389 11.886 1.00 98.38 91 LEU A O 1
ATOM 738 N N . LEU A 1 92 ? -3.445 2.366 11.107 1.00 98.25 92 LEU A N 1
ATOM 739 C CA . LEU A 1 92 ? -2.412 2.461 10.073 1.00 98.25 92 LEU A CA 1
ATOM 740 C C . LEU A 1 92 ? -0.996 2.468 10.658 1.00 98.25 92 LEU A C 1
ATOM 742 O O . LEU A 1 92 ? -0.096 1.856 10.085 1.00 98.25 92 LEU A O 1
ATOM 746 N N . GLN A 1 93 ? -0.796 3.115 11.809 1.00 97.94 93 GLN A N 1
ATOM 747 C CA . GLN A 1 93 ? 0.490 3.059 12.501 1.00 97.94 93 GLN A CA 1
ATOM 748 C C . GLN A 1 93 ? 0.797 1.637 12.985 1.00 97.94 93 GLN A C 1
ATOM 750 O O . GLN A 1 93 ? 1.899 1.149 12.759 1.00 97.94 93 GLN A O 1
ATOM 755 N N . GLN A 1 94 ? -0.184 0.945 13.573 1.00 97.62 94 GLN A N 1
ATOM 756 C CA . GLN A 1 94 ? -0.022 -0.451 13.992 1.00 97.62 94 GLN A CA 1
ATOM 757 C C . GLN A 1 94 ? 0.293 -1.381 12.814 1.00 97.62 94 GLN A C 1
ATOM 759 O O . GLN A 1 94 ? 1.129 -2.268 12.952 1.00 97.62 94 GLN A O 1
ATOM 764 N N . ILE A 1 95 ? -0.341 -1.171 11.657 1.00 96.00 95 ILE A N 1
ATOM 765 C CA . ILE A 1 95 ? -0.075 -1.934 10.430 1.00 96.00 95 ILE A CA 1
ATOM 766 C C . ILE A 1 95 ? 1.350 -1.679 9.931 1.00 96.00 95 ILE A C 1
ATOM 768 O O . ILE A 1 95 ? 2.064 -2.629 9.627 1.00 96.00 95 ILE A O 1
ATOM 772 N N . SER A 1 96 ? 1.792 -0.419 9.899 1.00 94.88 96 SER A N 1
ATOM 773 C CA . SER A 1 96 ? 3.167 -0.077 9.522 1.00 94.88 96 SER A CA 1
ATOM 774 C C . SER A 1 96 ? 4.193 -0.701 10.473 1.00 94.88 96 SER A C 1
ATOM 776 O O . SER A 1 96 ? 5.217 -1.215 10.029 1.00 94.88 96 SER A O 1
ATOM 778 N N . ASP A 1 97 ? 3.946 -0.651 11.782 1.00 94.31 97 ASP A N 1
ATOM 779 C CA . ASP A 1 97 ? 4.833 -1.255 12.781 1.00 94.31 97 ASP A CA 1
ATOM 780 C C . ASP A 1 97 ? 4.863 -2.783 12.635 1.00 94.31 97 ASP A C 1
ATOM 782 O O . ASP A 1 97 ? 5.928 -3.398 12.732 1.00 94.31 97 ASP A O 1
ATOM 786 N N . LEU A 1 98 ? 3.707 -3.387 12.340 1.00 92.94 98 LEU A N 1
ATOM 787 C CA . LEU A 1 98 ? 3.582 -4.809 12.062 1.00 92.94 98 LEU A CA 1
ATOM 788 C C . LEU A 1 98 ? 4.398 -5.202 10.828 1.00 92.94 98 LEU A C 1
ATOM 790 O O . LEU A 1 98 ? 5.253 -6.074 10.950 1.00 92.94 98 LEU A O 1
ATOM 794 N N . GLU A 1 99 ? 4.192 -4.549 9.683 1.00 90.81 99 GLU A N 1
ATOM 795 C CA . GLU A 1 99 ? 4.921 -4.829 8.438 1.00 90.81 99 GLU A CA 1
ATOM 796 C C . GLU A 1 99 ? 6.441 -4.759 8.645 1.00 90.81 99 GLU A C 1
ATOM 798 O O . GLU A 1 99 ? 7.163 -5.692 8.288 1.00 90.81 99 GLU A O 1
ATOM 803 N N . ASN A 1 100 ? 6.920 -3.715 9.331 1.00 89.12 100 ASN A N 1
ATOM 804 C CA . ASN A 1 100 ? 8.336 -3.562 9.676 1.00 89.12 100 ASN A CA 1
ATOM 805 C C . ASN A 1 100 ? 8.867 -4.696 10.572 1.00 89.12 100 ASN A C 1
ATOM 807 O O . ASN A 1 100 ? 10.056 -5.015 10.531 1.00 89.12 100 ASN A O 1
ATOM 811 N N . SER A 1 101 ? 8.007 -5.304 11.394 1.00 89.62 101 SER A N 1
ATOM 812 C CA . SER A 1 101 ? 8.375 -6.401 12.294 1.00 89.62 101 SER A CA 1
ATOM 813 C C . SER A 1 101 ? 8.362 -7.785 11.635 1.00 89.62 101 SER A C 1
ATOM 815 O O . SER A 1 101 ? 9.038 -8.687 12.132 1.00 89.62 101 SER A O 1
ATOM 817 N N . LEU A 1 102 ? 7.626 -7.972 10.528 1.00 86.88 102 LEU A N 1
ATOM 818 C CA . LEU A 1 102 ? 7.435 -9.289 9.908 1.00 86.88 102 LEU A CA 1
ATOM 819 C C . LEU A 1 102 ? 8.757 -9.895 9.421 1.00 86.88 102 LEU A C 1
ATOM 821 O O . LEU A 1 102 ? 8.954 -11.103 9.563 1.00 86.88 102 LEU A O 1
ATOM 825 N N . GLY A 1 103 ? 9.659 -9.081 8.854 1.00 77.69 103 GLY A N 1
ATOM 826 C CA . GLY A 1 103 ? 11.004 -9.477 8.400 1.00 77.69 103 GLY A CA 1
ATOM 827 C C . GLY A 1 103 ? 11.059 -10.533 7.279 1.00 77.69 103 GLY A C 1
ATOM 828 O O . GLY A 1 103 ? 12.112 -10.750 6.684 1.00 77.69 103 GLY A O 1
ATOM 829 N N . THR A 1 104 ? 9.941 -11.190 6.975 1.00 80.25 104 THR A N 1
ATOM 830 C CA . THR A 1 104 ? 9.759 -12.205 5.941 1.00 80.25 104 THR A CA 1
ATOM 831 C C . THR A 1 104 ? 8.297 -12.228 5.496 1.00 80.25 104 THR A C 1
ATOM 833 O O . THR A 1 104 ? 7.409 -11.784 6.219 1.00 80.25 104 THR A O 1
ATOM 836 N N . TYR A 1 105 ? 8.042 -12.775 4.310 1.00 78.38 105 TYR A N 1
ATOM 837 C CA . TYR A 1 105 ? 6.696 -12.954 3.785 1.00 78.38 105 TYR A CA 1
ATOM 838 C C . TYR A 1 105 ? 6.054 -14.256 4.296 1.00 78.38 105 TYR A C 1
ATOM 840 O O . TYR A 1 105 ? 6.638 -15.335 4.167 1.00 78.38 105 TYR A O 1
ATOM 848 N N . TYR A 1 106 ? 4.826 -14.161 4.817 1.00 81.50 106 TYR A N 1
ATOM 849 C CA . TYR A 1 106 ? 4.085 -15.270 5.446 1.00 81.50 106 TYR A CA 1
ATOM 850 C C . TYR A 1 106 ? 3.019 -15.921 4.543 1.00 81.50 106 TYR A C 1
ATOM 852 O O . TYR A 1 106 ? 2.175 -16.683 5.014 1.00 81.50 106 TYR A O 1
ATOM 860 N N . LYS A 1 107 ? 3.088 -15.700 3.219 1.00 82.94 107 LYS A N 1
ATOM 861 C CA . LYS A 1 107 ? 2.204 -16.343 2.215 1.00 82.94 107 LYS A CA 1
ATOM 862 C C . LYS A 1 107 ? 0.725 -15.952 2.37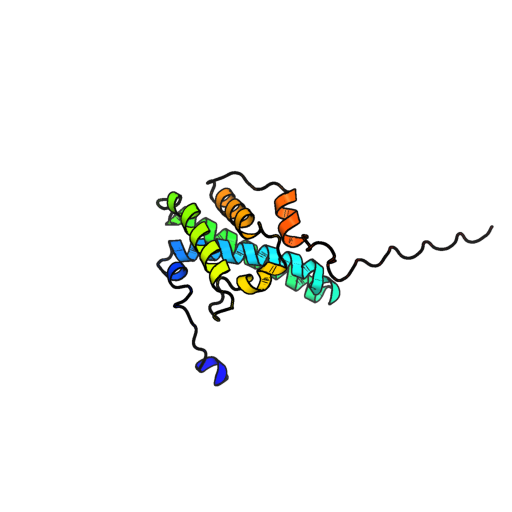0 1.00 82.94 107 LYS A C 1
ATOM 864 O O . LYS A 1 107 ? -0.162 -16.737 2.033 1.00 82.94 107 LYS A O 1
ATOM 869 N N . THR A 1 108 ? 0.473 -14.757 2.889 1.00 78.44 108 THR A N 1
ATOM 870 C CA . THR A 1 108 ? -0.858 -14.224 3.211 1.00 78.44 108 THR A CA 1
ATOM 871 C C . THR A 1 108 ? -1.412 -13.275 2.153 1.00 78.44 108 THR A C 1
ATOM 873 O O . THR A 1 108 ? -2.575 -12.905 2.256 1.00 78.44 108 THR A O 1
ATOM 876 N N . PHE A 1 109 ? -0.609 -12.900 1.148 1.00 76.62 109 PHE A N 1
ATOM 877 C CA . PHE A 1 109 ? -0.910 -11.857 0.154 1.00 76.62 109 PHE A CA 1
ATOM 878 C C . PHE A 1 109 ? -1.208 -10.472 0.755 1.00 76.62 109 PHE A C 1
ATOM 880 O O . PHE A 1 109 ? -1.757 -9.629 0.069 1.00 76.62 109 PHE A O 1
ATOM 887 N N . PHE A 1 110 ? -0.857 -10.260 2.025 1.00 81.88 110 PHE A N 1
ATOM 888 C CA . PHE A 1 110 ? -0.962 -8.990 2.739 1.00 81.88 110 PHE A CA 1
ATOM 889 C C . PHE A 1 110 ? 0.403 -8.654 3.326 1.00 81.88 110 PHE A C 1
ATOM 891 O O . PHE A 1 110 ? 1.046 -9.549 3.893 1.00 81.88 110 PHE A O 1
ATOM 898 N N . LEU A 1 111 ? 0.786 -7.376 3.281 1.00 83.50 111 LEU A N 1
ATOM 899 C CA . LEU A 1 111 ? 2.017 -6.853 3.884 1.00 83.50 111 LEU A CA 1
ATOM 900 C C . LEU A 1 111 ? 3.276 -7.549 3.340 1.00 83.50 111 LEU A C 1
ATOM 902 O O . LEU A 1 111 ? 4.238 -7.810 4.068 1.00 83.50 111 LEU A O 1
ATOM 906 N N . ASP A 1 112 ? 3.265 -7.902 2.054 1.00 75.62 112 ASP A N 1
ATOM 907 C CA . ASP A 1 112 ? 4.388 -8.563 1.385 1.00 75.62 112 ASP A CA 1
ATOM 908 C C . ASP A 1 112 ? 5.513 -7.585 0.992 1.00 75.62 112 ASP A C 1
ATOM 910 O O . ASP A 1 112 ? 6.658 -8.002 0.781 1.00 75.62 112 ASP A O 1
ATOM 914 N N . HIS A 1 113 ? 5.241 -6.277 1.053 1.00 74.69 113 HIS A N 1
ATOM 915 C CA . HIS A 1 113 ? 6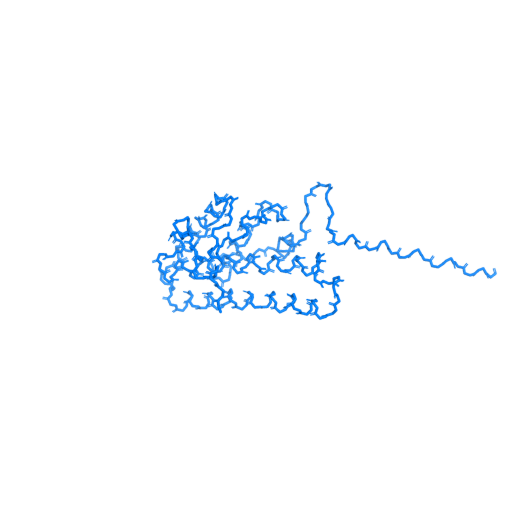.211 -5.197 0.860 1.00 74.69 113 HIS A CA 1
ATOM 916 C C . HIS A 1 113 ? 7.314 -5.138 1.931 1.00 74.69 113 HIS A C 1
ATOM 918 O O . HIS A 1 113 ? 8.329 -4.470 1.721 1.00 74.69 113 HIS A O 1
ATOM 924 N N . ALA A 1 114 ? 7.200 -5.877 3.043 1.00 62.44 114 ALA A N 1
ATOM 925 C CA . ALA A 1 114 ? 8.251 -5.973 4.065 1.00 62.44 114 ALA A CA 1
ATOM 926 C C . ALA A 1 114 ? 9.626 -6.380 3.483 1.00 62.44 114 ALA A C 1
ATOM 928 O O . ALA A 1 114 ? 10.683 -6.008 4.003 1.00 62.44 114 ALA A O 1
ATOM 929 N N . GLN A 1 115 ? 9.632 -7.129 2.374 1.00 64.25 115 GLN A N 1
ATOM 930 C CA . GLN A 1 115 ? 10.856 -7.533 1.674 1.00 64.25 115 GLN A CA 1
ATOM 931 C C . GLN A 1 115 ? 11.397 -6.452 0.723 1.00 64.25 115 GLN A C 1
ATOM 933 O O . GLN A 1 115 ? 12.568 -6.488 0.344 1.00 64.25 115 GLN A O 1
ATOM 938 N N . GLU A 1 116 ? 10.580 -5.457 0.379 1.00 74.81 116 GLU A N 1
ATOM 939 C CA . GLU A 1 116 ? 10.914 -4.370 -0.540 1.00 74.81 116 GLU A CA 1
ATOM 940 C C . GLU A 1 116 ? 11.397 -3.096 0.163 1.00 74.81 116 GLU A C 1
ATOM 942 O O . GLU A 1 116 ? 11.743 -2.120 -0.503 1.00 74.81 116 GLU A O 1
ATOM 947 N N . GLN A 1 117 ? 11.488 -3.095 1.496 1.00 72.81 117 GLN A N 1
ATOM 948 C CA . GLN A 1 117 ? 11.867 -1.927 2.303 1.00 72.81 117 GLN A CA 1
ATOM 949 C C . GLN A 1 117 ? 13.163 -1.228 1.845 1.00 72.81 117 GLN A C 1
ATOM 951 O O . GLN A 1 117 ? 13.290 -0.016 1.973 1.00 72.81 117 GLN A O 1
ATOM 956 N N . PHE A 1 118 ? 14.117 -1.962 1.260 1.00 81.12 118 PHE A N 1
ATOM 957 C CA . PHE A 1 118 ? 15.380 -1.399 0.760 1.00 81.12 118 PHE A CA 1
ATOM 958 C C . PHE A 1 118 ? 15.254 -0.701 -0.598 1.00 81.12 118 PHE A C 1
ATOM 960 O O . PHE A 1 118 ? 16.156 0.037 -0.999 1.00 81.12 118 PHE A O 1
ATOM 967 N N . ARG A 1 119 ? 14.157 -0.943 -1.320 1.00 85.94 119 ARG A N 1
ATOM 968 C CA . ARG A 1 119 ? 13.843 -0.248 -2.568 1.00 85.94 119 ARG A CA 1
ATOM 969 C C . ARG A 1 119 ? 13.314 1.144 -2.236 1.00 85.94 119 ARG A C 1
ATOM 971 O O . ARG A 1 119 ? 13.685 2.108 -2.892 1.00 85.94 119 ARG A O 1
ATOM 978 N N . PHE A 1 120 ? 12.502 1.291 -1.201 1.00 90.81 120 PHE A N 1
ATOM 979 C CA . PHE A 1 120 ? 11.787 2.531 -0.914 1.00 90.81 120 PHE A CA 1
ATOM 980 C C . PHE A 1 120 ? 12.518 3.451 0.074 1.00 90.81 120 PHE A C 1
ATOM 982 O O . PHE A 1 120 ? 13.370 2.999 0.837 1.00 90.81 120 PHE A O 1
ATOM 989 N N . PRO A 1 121 ? 12.217 4.765 0.072 1.00 91.88 121 PRO A N 1
ATOM 990 C CA . PRO A 1 121 ? 12.829 5.669 1.035 1.00 91.88 121 PRO A CA 1
ATOM 991 C C . PRO A 1 121 ? 12.373 5.336 2.470 1.00 91.88 121 PRO A C 1
ATOM 993 O O . PRO A 1 121 ? 11.236 4.900 2.649 1.00 91.88 121 PRO A O 1
ATOM 996 N N . PRO A 1 122 ? 13.175 5.625 3.515 1.00 90.81 122 PRO A N 1
ATOM 997 C CA . PRO A 1 122 ? 12.840 5.275 4.904 1.00 90.81 122 PRO A CA 1
ATOM 998 C C . PRO A 1 122 ? 11.488 5.807 5.403 1.00 90.81 122 PRO A C 1
ATOM 1000 O O . PRO A 1 122 ? 10.884 5.247 6.310 1.00 90.81 122 PRO A O 1
ATOM 1003 N N . GLN A 1 123 ? 11.001 6.902 4.819 1.00 92.75 123 GLN A N 1
ATOM 1004 C CA . GLN A 1 123 ? 9.710 7.509 5.140 1.00 92.75 123 GLN A CA 1
ATOM 1005 C C . GLN A 1 123 ? 8.522 6.940 4.344 1.00 92.75 123 GLN A C 1
ATOM 1007 O O . GLN A 1 123 ? 7.439 7.519 4.414 1.00 92.75 123 GLN A O 1
ATOM 1012 N N . PHE A 1 124 ? 8.695 5.869 3.561 1.00 94.25 124 PHE A N 1
ATOM 1013 C CA . PHE A 1 124 ? 7.667 5.352 2.649 1.00 94.25 124 PHE A CA 1
ATOM 1014 C C . PHE A 1 124 ? 6.326 5.108 3.351 1.00 94.25 124 PHE A C 1
ATOM 1016 O O . PHE A 1 124 ? 5.335 5.746 2.986 1.00 94.25 124 PHE A O 1
ATOM 1023 N N . ASN A 1 125 ? 6.325 4.313 4.428 1.00 94.75 125 ASN A N 1
ATOM 1024 C CA . ASN A 1 125 ? 5.117 3.999 5.198 1.00 94.75 125 ASN A CA 1
ATOM 1025 C C . ASN A 1 125 ? 4.445 5.269 5.746 1.00 94.75 125 ASN A C 1
ATOM 1027 O O . ASN A 1 125 ? 3.240 5.464 5.603 1.00 94.75 125 ASN A O 1
ATOM 1031 N N . ALA A 1 126 ? 5.227 6.210 6.279 1.00 95.88 126 ALA A N 1
ATOM 1032 C CA . ALA A 1 126 ? 4.693 7.473 6.790 1.00 95.88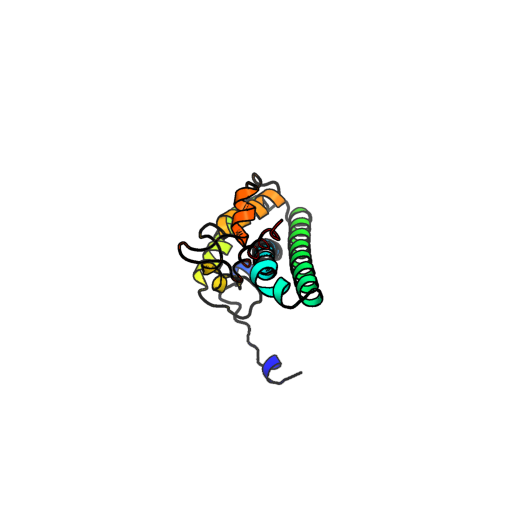 126 ALA A CA 1
ATOM 1033 C C . ALA A 1 126 ? 4.006 8.318 5.697 1.00 95.88 126 ALA A C 1
ATOM 1035 O O . ALA A 1 126 ? 2.984 8.964 5.950 1.00 95.88 126 ALA A O 1
ATOM 1036 N N . VAL A 1 127 ? 4.539 8.324 4.471 1.00 96.88 127 VAL A N 1
ATOM 1037 C CA . VAL A 1 127 ? 3.937 9.068 3.356 1.00 96.88 127 VAL A CA 1
ATOM 1038 C C . VAL A 1 127 ? 2.682 8.365 2.840 1.00 96.88 127 VAL A C 1
ATOM 1040 O O . VAL A 1 127 ? 1.682 9.050 2.619 1.00 96.88 127 VAL A O 1
ATOM 1043 N N . ILE A 1 128 ? 2.676 7.036 2.678 1.00 96.56 128 ILE A N 1
ATOM 1044 C CA . ILE A 1 128 ? 1.471 6.322 2.218 1.00 96.56 128 ILE A CA 1
ATOM 1045 C C . ILE A 1 128 ? 0.333 6.395 3.246 1.00 96.56 128 ILE A C 1
ATOM 1047 O O . ILE A 1 128 ? -0.816 6.592 2.856 1.00 96.56 128 ILE A O 1
ATOM 1051 N N . ILE A 1 129 ? 0.640 6.398 4.550 1.00 98.00 129 ILE A N 1
ATOM 1052 C CA . ILE A 1 129 ? -0.345 6.677 5.606 1.00 98.00 129 ILE A CA 1
ATOM 1053 C C . ILE A 1 129 ? -0.990 8.046 5.380 1.00 98.00 129 ILE A C 1
ATOM 1055 O O . ILE A 1 129 ? -2.214 8.167 5.380 1.00 98.00 129 ILE A O 1
ATOM 1059 N N . ARG A 1 130 ? -0.197 9.088 5.099 1.00 98.25 130 ARG A N 1
ATOM 1060 C CA . ARG A 1 130 ? -0.742 10.419 4.778 1.00 98.25 130 ARG A CA 1
ATOM 1061 C C . ARG A 1 130 ? -1.567 10.427 3.487 1.00 98.25 130 ARG A C 1
ATOM 1063 O O . ARG A 1 130 ? -2.532 11.183 3.408 1.00 98.25 130 ARG A O 1
ATOM 1070 N N . VAL A 1 131 ? -1.238 9.598 2.490 1.00 98.31 131 VAL A N 1
ATOM 1071 C CA . VAL A 1 131 ? -2.072 9.427 1.282 1.00 98.31 131 VAL A CA 1
ATOM 1072 C C . VAL A 1 131 ? -3.441 8.851 1.642 1.00 98.31 131 VAL A C 1
ATOM 1074 O O . VAL A 1 131 ? -4.453 9.388 1.190 1.00 98.31 131 VAL A O 1
ATOM 1077 N N . ILE A 1 132 ? -3.483 7.808 2.473 1.00 98.62 132 ILE A N 1
ATOM 1078 C CA . ILE A 1 132 ? -4.726 7.173 2.935 1.00 98.62 132 ILE A CA 1
ATOM 1079 C C . ILE A 1 132 ? -5.570 8.171 3.726 1.00 98.62 132 ILE A C 1
ATOM 1081 O O . ILE A 1 132 ? -6.734 8.397 3.397 1.00 98.62 132 ILE A O 1
ATOM 1085 N N . LEU A 1 133 ? -4.971 8.840 4.714 1.00 98.69 133 LEU A N 1
ATOM 1086 C CA . LEU A 1 133 ? -5.665 9.839 5.527 1.00 98.69 133 LEU A CA 1
ATOM 1087 C C . LEU A 1 133 ? -6.228 10.973 4.664 1.00 98.69 133 LEU A C 1
ATOM 1089 O O . LEU A 1 133 ? -7.379 11.364 4.840 1.00 98.69 133 LEU A O 1
ATOM 1093 N N . ALA A 1 134 ? -5.471 11.459 3.678 1.00 98.31 134 ALA A N 1
ATOM 1094 C CA . ALA A 1 134 ? -5.963 12.464 2.742 1.00 98.31 134 ALA A CA 1
ATOM 1095 C C . ALA A 1 134 ? -7.114 11.945 1.863 1.00 98.31 134 ALA A C 1
ATOM 1097 O O . ALA A 1 134 ? -8.080 12.673 1.634 1.00 98.31 134 ALA A O 1
ATOM 1098 N N . ARG A 1 135 ? -7.056 10.687 1.398 1.00 98.19 135 ARG A N 1
ATOM 1099 C CA . ARG A 1 135 ? -8.136 10.055 0.615 1.00 98.19 135 ARG A CA 1
ATOM 1100 C C . ARG A 1 135 ? -9.444 9.948 1.403 1.00 98.19 135 ARG A C 1
ATOM 1102 O O . ARG A 1 135 ? -10.513 10.007 0.791 1.00 98.19 135 ARG A O 1
ATOM 1109 N N . LEU A 1 136 ? -9.349 9.806 2.722 1.00 98.19 136 LEU A N 1
ATOM 1110 C CA . LEU A 1 136 ? -10.481 9.719 3.645 1.00 98.19 136 LEU A CA 1
ATOM 1111 C C . LEU A 1 136 ? -10.910 11.085 4.215 1.00 98.19 136 LEU A C 1
ATOM 1113 O O . LEU A 1 136 ? -11.843 11.147 5.006 1.00 98.19 136 LEU A O 1
ATOM 1117 N N . GLY A 1 137 ? -10.251 12.185 3.826 1.00 97.69 137 GLY A N 1
ATOM 1118 C CA . GLY A 1 137 ? -10.560 13.528 4.332 1.00 97.69 137 GLY A CA 1
ATOM 1119 C C . GLY A 1 137 ? -10.086 13.794 5.768 1.00 97.69 137 GLY A C 1
ATOM 1120 O O . GLY A 1 137 ? -10.546 14.742 6.397 1.00 97.69 137 GLY A O 1
ATOM 1121 N N . LEU A 1 138 ? -9.161 12.980 6.282 1.00 97.44 138 LEU A N 1
ATOM 1122 C CA . LEU A 1 138 ? -8.655 13.012 7.661 1.00 97.44 138 LEU A CA 1
ATOM 1123 C C . LEU A 1 138 ? -7.316 13.752 7.807 1.00 97.44 138 LEU A C 1
ATOM 1125 O O . LEU A 1 138 ? -6.765 13.840 8.902 1.00 97.44 138 LEU A O 1
ATOM 1129 N N . GLY A 1 139 ? -6.762 14.282 6.716 1.00 95.94 139 GLY A N 1
ATOM 1130 C CA . GLY A 1 139 ? -5.491 14.997 6.747 1.00 95.94 139 GLY A CA 1
ATOM 1131 C C . GLY A 1 139 ? -5.126 15.651 5.415 1.00 95.94 139 GLY A C 1
ATOM 1132 O O . GLY A 1 139 ? -5.802 15.445 4.404 1.00 95.94 139 GLY A O 1
ATOM 1133 N N . PRO A 1 140 ? -4.055 16.460 5.394 1.00 96.00 140 PRO A N 1
ATOM 1134 C CA . PRO A 1 140 ? -3.578 17.085 4.172 1.00 96.00 140 PRO A CA 1
ATOM 1135 C C . PRO A 1 140 ? -2.934 16.054 3.241 1.00 96.00 140 PRO A C 1
ATOM 1137 O O . PRO A 1 140 ? -2.232 15.137 3.674 1.00 96.00 140 PRO A O 1
ATOM 1140 N N . LYS A 1 141 ? -3.119 16.256 1.936 1.00 95.50 141 LYS A N 1
ATOM 1141 C CA . LYS A 1 141 ? -2.440 15.468 0.905 1.00 95.50 141 LYS A CA 1
ATOM 1142 C C . LYS A 1 141 ? -0.922 15.708 0.965 1.00 95.50 141 LYS A C 1
ATOM 1144 O O . LYS A 1 141 ? -0.519 16.862 1.107 1.00 95.50 141 LYS A O 1
ATOM 1149 N N . PRO A 1 142 ? -0.078 14.668 0.818 1.00 96.88 142 PRO A N 1
ATOM 1150 C CA . PRO A 1 142 ? 1.361 14.867 0.674 1.00 96.88 142 PRO A CA 1
ATOM 1151 C C . PRO A 1 142 ? 1.723 15.690 -0.560 1.00 96.88 142 PRO A C 1
ATOM 1153 O O . PRO A 1 142 ? 1.017 15.660 -1.576 1.00 96.88 142 PRO A O 1
ATOM 1156 N N . GLU A 1 143 ? 2.855 16.382 -0.483 1.00 96.44 143 GLU A N 1
ATOM 1157 C CA . GLU A 1 143 ? 3.345 17.203 -1.583 1.00 96.44 143 GLU A CA 1
ATOM 1158 C C . GLU A 1 143 ? 3.693 16.347 -2.805 1.00 96.44 143 GLU A C 1
ATOM 1160 O O . GLU A 1 143 ? 4.141 15.203 -2.697 1.00 96.44 143 GLU A O 1
ATOM 1165 N N . ALA A 1 144 ? 3.549 16.917 -4.003 1.00 94.25 144 ALA A N 1
ATOM 1166 C CA . ALA A 1 144 ? 3.811 16.187 -5.246 1.00 94.25 144 ALA A CA 1
ATOM 1167 C C . ALA A 1 144 ? 5.245 15.629 -5.317 1.00 94.25 144 ALA A C 1
ATOM 1169 O O . ALA A 1 144 ? 5.463 14.545 -5.861 1.00 94.25 144 ALA A O 1
ATOM 11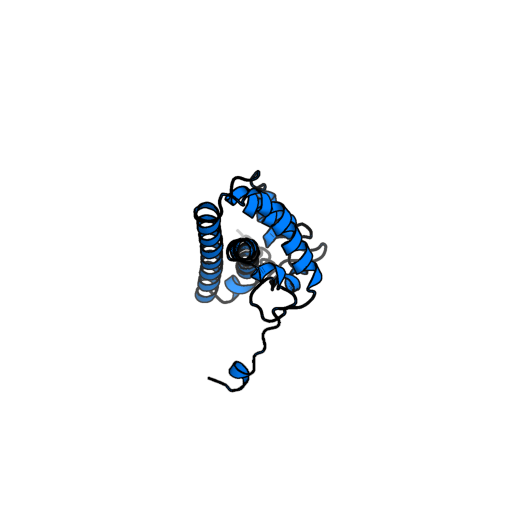70 N N . MET A 1 145 ? 6.215 16.352 -4.748 1.00 93.31 145 MET A N 1
ATOM 1171 C CA . MET A 1 145 ? 7.607 15.907 -4.690 1.00 93.31 145 MET A CA 1
ATOM 1172 C C . MET A 1 145 ? 7.793 14.712 -3.747 1.00 93.31 145 MET A C 1
ATOM 1174 O O . MET A 1 145 ? 8.524 13.783 -4.087 1.00 93.31 145 MET A O 1
ATOM 1178 N N . GLU A 1 146 ? 7.098 14.690 -2.604 1.00 93.88 146 GLU A N 1
ATOM 1179 C CA . GLU A 1 146 ? 7.122 13.553 -1.672 1.00 93.88 146 GLU A CA 1
ATOM 1180 C C . GLU A 1 146 ? 6.598 12.290 -2.365 1.00 93.88 146 GLU A C 1
ATOM 1182 O O . GLU A 1 146 ? 7.275 11.265 -2.379 1.00 93.88 146 GLU A O 1
ATOM 1187 N N . LEU A 1 147 ? 5.447 12.391 -3.039 1.00 94.56 147 LEU A N 1
ATOM 1188 C CA . LEU A 1 147 ? 4.837 11.273 -3.770 1.00 94.56 147 LEU A CA 1
ATOM 1189 C C . LEU A 1 147 ? 5.710 10.775 -4.927 1.00 94.56 147 LEU A C 1
ATOM 1191 O O . LEU A 1 147 ? 5.780 9.576 -5.190 1.00 94.56 147 LEU A O 1
ATOM 1195 N N . LYS A 1 148 ? 6.377 11.692 -5.637 1.00 91.94 148 LYS A N 1
ATOM 1196 C CA . LYS A 1 148 ? 7.313 11.342 -6.713 1.00 91.94 148 LYS A CA 1
ATOM 1197 C C . LYS A 1 148 ? 8.534 10.598 -6.170 1.00 91.94 148 LYS A C 1
ATOM 1199 O O . LYS A 1 148 ? 9.004 9.660 -6.805 1.00 91.94 148 LYS A O 1
ATOM 1204 N N . THR A 1 149 ? 9.008 10.988 -4.990 1.00 92.56 149 THR A N 1
ATOM 1205 C CA . THR A 1 149 ? 10.181 10.384 -4.348 1.00 92.56 149 THR A CA 1
ATOM 1206 C C . THR A 1 149 ? 9.928 8.922 -3.987 1.00 92.56 149 THR A C 1
ATOM 1208 O O . THR A 1 149 ? 10.842 8.119 -4.116 1.00 92.56 149 THR A O 1
ATOM 1211 N N . LEU A 1 150 ? 8.695 8.542 -3.629 1.00 92.38 150 LEU A N 1
ATOM 1212 C CA . LEU A 1 150 ? 8.374 7.165 -3.235 1.00 92.38 150 LEU A CA 1
ATOM 1213 C C . LEU A 1 150 ? 8.819 6.110 -4.253 1.00 92.38 150 LEU A C 1
ATOM 1215 O O . LEU A 1 150 ? 9.354 5.097 -3.846 1.00 92.38 150 LEU A O 1
ATOM 1219 N N . TRP A 1 151 ? 8.674 6.346 -5.556 1.00 89.75 151 TRP A N 1
ATOM 1220 C CA . TRP A 1 151 ? 9.013 5.354 -6.591 1.00 89.75 151 TRP A CA 1
ATOM 1221 C C . TRP A 1 151 ? 10.270 5.701 -7.402 1.00 89.75 151 TRP A C 1
ATOM 1223 O O . TRP A 1 151 ? 10.645 4.949 -8.296 1.00 89.75 151 TRP A O 1
ATOM 1233 N N . GLN A 1 152 ? 10.913 6.837 -7.116 1.00 90.50 152 GLN A N 1
ATOM 1234 C CA . GLN A 1 152 ? 12.137 7.287 -7.798 1.00 90.50 152 GLN A CA 1
ATOM 1235 C C . GLN A 1 152 ? 13.361 7.340 -6.888 1.00 90.50 152 GLN A C 1
ATOM 1237 O O . GLN A 1 152 ? 14.470 7.571 -7.368 1.00 90.50 152 GLN A O 1
ATOM 1242 N N . TRP A 1 153 ? 13.169 7.203 -5.578 1.00 91.81 153 TRP A N 1
ATOM 1243 C CA . TRP A 1 153 ? 14.264 7.252 -4.630 1.00 91.81 153 TRP A CA 1
ATOM 1244 C C . TRP A 1 153 ? 15.228 6.085 -4.841 1.00 91.81 153 TRP A C 1
ATOM 1246 O O . TRP A 1 153 ? 14.829 4.945 -5.088 1.00 91.81 153 TRP A O 1
ATOM 1256 N N . VAL A 1 154 ? 16.508 6.403 -4.684 1.00 87.62 154 VAL A N 1
ATOM 1257 C CA . VAL A 1 154 ? 17.608 5.449 -4.653 1.00 87.62 154 VAL A CA 1
ATOM 1258 C C . VAL A 1 154 ? 18.482 5.730 -3.435 1.00 87.62 154 VAL A C 1
ATOM 1260 O O . VAL A 1 154 ? 18.673 6.901 -3.082 1.00 87.62 154 VAL A O 1
ATOM 1263 N N . PRO A 1 155 ? 19.041 4.692 -2.793 1.00 86.50 155 PRO A N 1
ATOM 1264 C CA . PRO A 1 155 ? 20.060 4.883 -1.774 1.00 86.50 155 PRO A CA 1
ATOM 1265 C C . PRO A 1 155 ? 21.276 5.627 -2.339 1.00 86.50 155 PRO A C 1
ATOM 1267 O O . PRO A 1 155 ? 21.637 5.469 -3.506 1.00 86.50 155 PRO A O 1
ATOM 1270 N N . THR A 1 156 ? 21.965 6.404 -1.502 1.00 86.06 156 THR A N 1
ATOM 1271 C CA . THR A 1 156 ? 23.206 7.084 -1.903 1.00 86.06 156 THR A CA 1
ATOM 1272 C C . THR A 1 156 ? 24.210 6.085 -2.488 1.00 86.06 156 THR A C 1
ATOM 1274 O O . THR A 1 156 ? 24.452 5.023 -1.913 1.00 86.06 156 THR A O 1
ATOM 1277 N N . GLY A 1 157 ? 24.801 6.431 -3.633 1.00 85.00 157 GLY A N 1
ATOM 1278 C CA . GLY A 1 157 ? 25.764 5.575 -4.332 1.00 85.00 157 GLY A CA 1
ATOM 1279 C C . GLY A 1 157 ? 25.141 4.439 -5.150 1.00 85.00 157 GLY A C 1
ATOM 1280 O O . GLY A 1 157 ? 25.881 3.573 -5.605 1.00 85.00 157 GLY A O 1
ATOM 1281 N N . HIS A 1 158 ? 23.817 4.434 -5.327 1.00 83.31 158 HIS A N 1
ATOM 1282 C CA . HIS A 1 158 ? 23.095 3.492 -6.181 1.00 83.31 158 HIS A CA 1
ATOM 1283 C C . HIS A 1 158 ? 22.342 4.246 -7.283 1.00 83.31 158 HIS A C 1
ATOM 1285 O O . HIS A 1 158 ? 21.904 5.376 -7.075 1.00 83.31 158 HIS A O 1
ATOM 1291 N N . ASP A 1 159 ? 22.154 3.591 -8.427 1.00 77.44 159 ASP A N 1
ATOM 1292 C CA . ASP A 1 159 ? 21.383 4.098 -9.563 1.00 77.44 159 ASP A CA 1
ATOM 1293 C C . ASP A 1 159 ? 20.193 3.173 -9.854 1.00 77.44 159 ASP A C 1
ATOM 1295 O O . ASP A 1 159 ? 20.268 1.961 -9.628 1.00 77.44 159 ASP A O 1
ATOM 1299 N N . LEU A 1 160 ? 19.102 3.731 -10.395 1.00 72.31 160 LEU A N 1
ATOM 1300 C CA . LEU A 1 160 ? 18.023 2.919 -10.962 1.00 72.31 160 LEU A CA 1
ATOM 1301 C C . LEU A 1 160 ? 18.540 2.243 -12.230 1.00 72.31 160 LEU A C 1
ATOM 1303 O O . LEU A 1 160 ? 19.113 2.892 -13.108 1.00 72.31 160 LEU A O 1
ATOM 1307 N N . VAL A 1 161 ? 18.318 0.936 -12.329 1.00 68.00 161 VAL A N 1
ATOM 1308 C CA . VAL A 1 161 ? 18.642 0.169 -13.529 1.00 68.00 161 VAL A CA 1
ATOM 1309 C C . VAL A 1 161 ? 17.372 0.022 -14.365 1.00 68.00 161 VAL A C 1
ATOM 1311 O O . VAL A 1 161 ? 16.330 -0.296 -13.798 1.00 68.00 161 V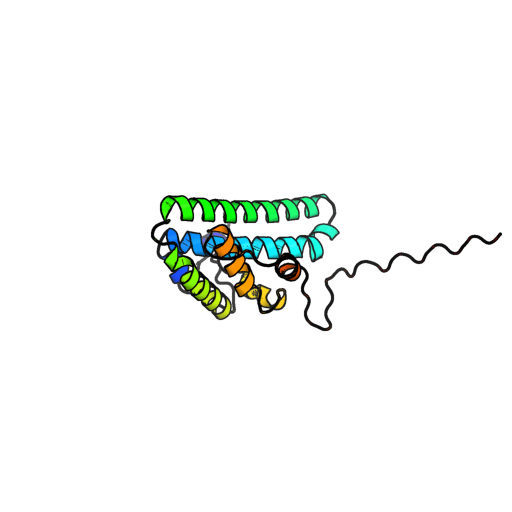AL A O 1
ATOM 1314 N N . PRO A 1 162 ? 17.460 0.212 -15.690 1.00 61.94 162 PRO A N 1
ATOM 1315 C CA . PRO A 1 162 ? 18.652 0.599 -16.431 1.00 61.94 162 PRO A CA 1
ATOM 1316 C C . PRO A 1 162 ? 18.944 2.091 -16.305 1.00 61.94 162 PRO A C 1
ATOM 1318 O O . PRO A 1 162 ? 18.060 2.939 -16.420 1.00 61.94 162 PRO A O 1
ATOM 1321 N N . ILE A 1 163 ? 20.233 2.395 -16.149 1.00 60.94 163 ILE A N 1
ATOM 1322 C CA . ILE A 1 163 ? 20.759 3.748 -16.297 1.00 60.94 163 ILE A CA 1
ATOM 1323 C C . ILE A 1 163 ? 20.356 4.187 -17.704 1.00 60.94 163 ILE A C 1
ATOM 1325 O O . ILE A 1 163 ? 20.726 3.518 -18.675 1.00 60.94 163 ILE A O 1
ATOM 1329 N N . ALA A 1 164 ? 19.552 5.250 -17.821 1.00 55.28 164 ALA A N 1
ATOM 1330 C CA . ALA A 1 164 ? 19.178 5.792 -19.122 1.00 55.28 164 ALA A CA 1
ATOM 1331 C C . ALA A 1 164 ? 20.450 5.889 -19.981 1.00 55.28 164 ALA A C 1
ATOM 1333 O O . ALA A 1 164 ? 21.456 6.412 -19.486 1.00 55.28 164 ALA A O 1
ATOM 1334 N N . PRO A 1 165 ? 20.468 5.345 -21.213 1.00 45.56 165 PRO A N 1
ATOM 1335 C CA . PRO A 1 165 ? 21.670 5.404 -22.022 1.00 45.56 165 PRO A CA 1
ATOM 1336 C C . PRO A 1 165 ? 22.075 6.871 -22.133 1.00 45.56 165 PRO A C 1
ATOM 1338 O O . PRO A 1 165 ? 21.225 7.722 -22.412 1.00 45.56 165 PRO A O 1
ATOM 1341 N N . ASN A 1 166 ? 23.358 7.160 -21.879 1.00 44.62 166 ASN A N 1
ATOM 1342 C CA . ASN A 1 166 ? 23.944 8.461 -22.188 1.00 44.62 166 ASN A CA 1
ATOM 1343 C C . ASN A 1 166 ? 23.391 8.912 -23.547 1.00 44.62 166 ASN A C 1
ATOM 1345 O O . ASN A 1 166 ? 23.349 8.074 -24.460 1.00 44.62 166 ASN A O 1
ATOM 1349 N N . PRO A 1 167 ? 22.950 10.175 -23.704 1.00 43.03 167 PRO A N 1
ATOM 1350 C CA . PRO A 1 167 ? 22.519 10.654 -25.007 1.00 43.03 167 PRO A CA 1
ATOM 1351 C C . PRO A 1 167 ? 23.601 10.272 -26.016 1.00 43.03 167 PRO A C 1
ATOM 1353 O O . PRO A 1 167 ? 24.784 10.530 -25.777 1.00 43.03 167 PRO A O 1
ATOM 1356 N N . LEU A 1 168 ? 23.193 9.562 -27.077 1.00 45.25 168 LEU A N 1
ATOM 1357 C CA . LEU A 1 168 ? 24.097 9.122 -28.136 1.00 45.25 168 LEU A CA 1
ATOM 1358 C C . LEU A 1 168 ? 25.004 10.305 -28.510 1.00 45.25 168 LEU A C 1
ATOM 1360 O O . LEU A 1 168 ? 24.490 11.425 -28.619 1.00 45.25 168 LEU A O 1
ATOM 1364 N N . PRO A 1 169 ? 26.326 10.096 -28.671 1.00 41.78 169 PRO A N 1
ATOM 1365 C CA . PRO A 1 169 ? 27.225 11.174 -29.053 1.00 41.78 169 PRO A CA 1
ATOM 1366 C C . PRO A 1 169 ? 26.644 11.876 -30.279 1.00 41.78 169 PRO A C 1
ATOM 1368 O O . PRO A 1 169 ? 26.258 11.218 -31.250 1.00 41.78 169 PRO A O 1
ATOM 1371 N N . GLN A 1 170 ? 26.515 13.203 -30.195 1.00 46.38 170 GLN A N 1
ATOM 1372 C CA . GLN A 1 170 ? 25.992 13.983 -31.308 1.00 46.38 170 GLN A CA 1
ATOM 1373 C C . GLN A 1 170 ? 26.818 13.669 -32.560 1.00 46.38 170 GLN A C 1
ATOM 1375 O O . GLN A 1 170 ? 28.046 13.569 -32.456 1.00 46.38 170 GLN A O 1
ATOM 1380 N N . PRO A 1 171 ? 26.179 13.477 -33.728 1.00 45.12 171 PRO A N 1
ATOM 1381 C CA . PRO A 1 171 ? 26.917 13.221 -34.951 1.00 45.12 171 PRO A CA 1
ATOM 1382 C C . PRO A 1 171 ? 27.912 14.363 -35.164 1.00 45.12 171 PRO A C 1
ATOM 1384 O O . PRO A 1 171 ? 27.536 15.536 -35.103 1.00 45.12 171 PRO A O 1
ATOM 1387 N N . CYS A 1 172 ? 29.186 14.007 -35.373 1.00 47.56 172 CYS A N 1
ATOM 1388 C CA . CYS A 1 172 ? 30.224 14.956 -35.766 1.00 47.56 172 CYS A CA 1
ATOM 1389 C C . CYS A 1 172 ? 29.675 15.851 -36.886 1.00 47.56 172 CYS A C 1
ATOM 1391 O O . CYS A 1 172 ? 29.089 15.312 -37.833 1.00 47.56 172 CYS A O 1
ATOM 1393 N N . PRO A 1 173 ? 29.855 17.181 -36.813 1.00 50.38 173 PRO A N 1
ATOM 1394 C CA . PRO A 1 173 ? 29.454 18.047 -37.906 1.00 50.38 173 PRO A CA 1
ATOM 1395 C C . PRO A 1 173 ? 30.178 17.567 -39.163 1.00 50.38 173 PRO A C 1
ATOM 1397 O O . PRO A 1 173 ? 31.407 17.461 -39.181 1.00 50.38 173 PRO A O 1
ATOM 1400 N N . ALA A 1 174 ? 29.402 17.205 -40.186 1.00 53.88 174 ALA A N 1
ATOM 1401 C CA . ALA A 1 174 ? 29.946 16.912 -41.498 1.00 53.88 174 ALA A CA 1
ATOM 1402 C C . ALA A 1 174 ? 30.731 18.150 -41.936 1.00 53.88 174 ALA A C 1
ATOM 1404 O O . ALA A 1 174 ? 30.169 19.243 -42.010 1.00 53.88 174 ALA A O 1
ATOM 1405 N N . GLY A 1 175 ? 32.039 17.976 -42.127 1.00 55.25 175 GLY A N 1
ATOM 1406 C CA . GLY A 1 175 ? 32.916 19.042 -42.584 1.00 55.25 175 GLY A CA 1
ATOM 1407 C C . GLY A 1 175 ? 32.368 19.660 -43.867 1.00 55.25 175 GLY A C 1
ATOM 1408 O O . GLY A 1 175 ? 32.012 18.938 -44.800 1.00 55.25 175 GLY A O 1
ATOM 1409 N N . ALA A 1 176 ? 32.291 20.987 -43.865 1.00 45.28 176 ALA A N 1
ATOM 1410 C CA . ALA A 1 176 ? 32.158 21.825 -45.046 1.00 45.28 176 ALA A CA 1
ATOM 1411 C C . ALA A 1 176 ? 33.493 22.539 -45.272 1.00 45.28 176 ALA A C 1
ATOM 1413 O O . ALA A 1 176 ? 34.115 22.929 -44.253 1.00 45.28 176 ALA A O 1
#

Secondary structure (DSSP, 8-state):
--HHHHT-----GGGGGGGSSHHHHHHHHHHHHHHHHHHHHHHHHHTGGGS-HHHHHHHHHHHHHHHHHHHHHHHHHHHH-GGGGGGHHHHHHHHHHHHHHH-S--SSSSSGGGGTTTTS-TTHHHHHHHHHHHHTTSSPPPPHHHHHHHHH---TT--PSSP-----PPP-PPP-

pLDDT: mean 87.22, std 14.8, range [41.78, 98.69]